Protein AF-A0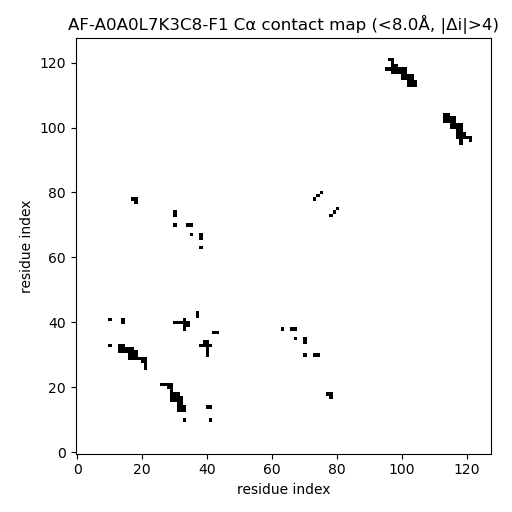A0L7K3C8-F1 (afdb_monomer)

Foldseek 3Di:
DVVVVVVVVVQVQQLDFLFDADPDPPDDGGDTNCCVVPVDNRDPDDPDPDDPPPPCVVVVVVVNVVSVVVNVVCCVVTRVVVVVPPDPPPPVDDDDDQQDKDWDDDPPDPPPDTDIDGRHDDDDDPVD

Secondary structure (DSSP, 8-state):
-HHHHHHHHHHHHHTS-SS---SSTTSPPPP-HHHHHTSSSS---------TT---HHHHHHHHHHHHHHHHHHIIIIIHHHHT------TTSPPP-TT-EEE---TTSPTT---EEE-------TT-

Radius of gyration: 23.5 Å; Cα contacts (8 Å, |Δi|>4): 87; chains: 1; bounding box: 42×39×69 Å

Sequence (128 aa):
MQALDKSLQFIVVNSRPLTHVAVTPEAPEALTPNHLLLGANSHVPAPGAFAEDDEHARQHWRRAQYLADEFWRRWLHEYLPLLQQRREPHTTGEPPRIGDLVLICDNNLPRNTWPRGKVSALHPGADG

Organism: Operophtera brumata (NCBI:txid104452)

Structure (mmCIF, N/CA/C/O backbone):
data_AF-A0A0L7K3C8-F1
#
_entry.id   AF-A0A0L7K3C8-F1
#
loop_
_atom_site.group_PDB
_atom_site.id
_atom_site.type_symbol
_atom_site.label_atom_id
_atom_site.label_alt_id
_atom_site.label_comp_id
_atom_site.label_asym_id
_atom_site.label_entity_id
_atom_site.label_seq_id
_atom_site.pdbx_PDB_ins_code
_atom_site.Cartn_x
_atom_site.Cartn_y
_atom_site.Cartn_z
_atom_site.occupancy
_atom_site.B_iso_or_equiv
_atom_site.auth_seq_id
_atom_site.auth_comp_id
_atom_site.auth_asym_id
_atom_site.auth_atom_id
_atom_site.pdbx_PDB_model_num
ATOM 1 N N . MET A 1 1 ? -17.203 -17.404 -22.786 1.00 46.78 1 MET A N 1
ATOM 2 C CA . MET A 1 1 ? -17.510 -16.080 -22.189 1.00 46.78 1 MET A CA 1
ATOM 3 C C . MET A 1 1 ? -16.977 -15.890 -20.767 1.00 46.78 1 MET A C 1
AT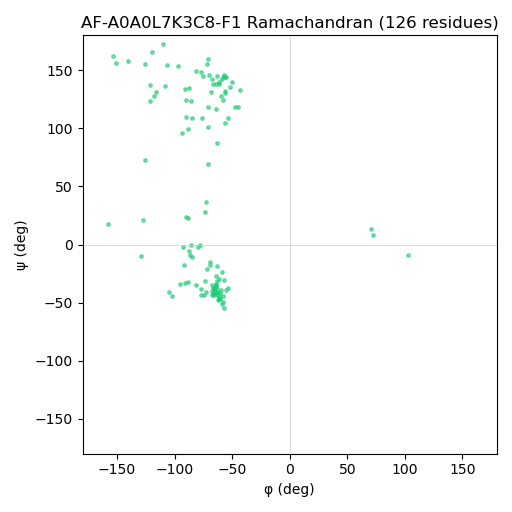OM 5 O O . MET A 1 1 ? -16.515 -14.802 -20.477 1.00 46.78 1 MET A O 1
ATOM 9 N N . GLN A 1 2 ? -16.966 -16.905 -19.894 1.00 44.34 2 GLN A N 1
ATOM 10 C CA . GLN A 1 2 ? -16.601 -16.742 -18.471 1.00 44.34 2 GLN A CA 1
ATOM 11 C C . GLN A 1 2 ? -15.099 -16.492 -18.184 1.00 44.34 2 GLN A C 1
ATOM 13 O O . GLN A 1 2 ? -14.753 -15.964 -17.133 1.00 44.34 2 GLN A O 1
ATOM 18 N N . ALA A 1 3 ? -14.199 -16.859 -19.106 1.00 44.62 3 ALA A N 1
ATOM 19 C CA . ALA A 1 3 ? -12.755 -16.636 -18.959 1.00 44.62 3 ALA A CA 1
ATOM 20 C C . ALA A 1 3 ? -12.337 -15.178 -19.239 1.00 44.62 3 ALA A C 1
ATOM 22 O O . ALA A 1 3 ? -11.507 -14.637 -18.514 1.00 44.62 3 ALA A O 1
ATOM 23 N N . LEU A 1 4 ? -12.964 -14.536 -20.235 1.00 51.06 4 LEU A N 1
ATOM 24 C CA . LEU A 1 4 ? -12.702 -13.141 -20.619 1.00 51.06 4 LEU A CA 1
ATOM 25 C C . LEU A 1 4 ? -13.096 -12.148 -19.514 1.00 51.06 4 LEU A C 1
ATOM 27 O O . LEU A 1 4 ? -12.386 -11.175 -19.280 1.00 51.06 4 LEU A O 1
ATOM 31 N N . ASP A 1 5 ? -14.185 -12.431 -18.797 1.00 56.44 5 ASP A N 1
ATOM 32 C CA . ASP A 1 5 ? -14.663 -11.620 -17.670 1.00 56.44 5 ASP A CA 1
ATOM 33 C C . ASP A 1 5 ? -13.691 -11.675 -16.474 1.00 56.44 5 ASP A C 1
ATOM 35 O O . ASP A 1 5 ? -13.294 -10.646 -15.933 1.00 56.44 5 ASP A O 1
ATOM 39 N N . LYS A 1 6 ? -13.168 -12.862 -16.136 1.00 53.56 6 LYS A N 1
ATOM 40 C CA . LYS A 1 6 ? -12.152 -13.008 -15.075 1.00 53.56 6 LYS A CA 1
ATOM 41 C C . LYS A 1 6 ? -10.829 -12.320 -15.421 1.00 53.56 6 LYS A C 1
ATOM 43 O O . LYS A 1 6 ? -10.231 -11.690 -14.551 1.00 53.56 6 LYS A O 1
ATOM 48 N N . SER A 1 7 ? -10.375 -12.411 -16.675 1.00 55.09 7 SER A N 1
ATOM 49 C CA . SER A 1 7 ? -9.173 -11.692 -17.118 1.00 55.09 7 SER A CA 1
ATOM 50 C C . SER A 1 7 ? -9.375 -10.176 -17.116 1.00 55.09 7 SER A C 1
ATOM 52 O O . SER A 1 7 ? -8.471 -9.449 -16.717 1.00 55.09 7 SER A O 1
ATOM 54 N N . LEU A 1 8 ? -10.565 -9.693 -17.489 1.00 58.31 8 LEU A N 1
ATOM 55 C CA . LEU A 1 8 ? -10.899 -8.269 -17.440 1.00 58.31 8 LEU A CA 1
ATOM 56 C C . LEU A 1 8 ? -10.942 -7.749 -16.001 1.00 58.31 8 LEU A C 1
ATOM 58 O O . LEU A 1 8 ? -10.357 -6.708 -15.722 1.00 58.31 8 LEU A O 1
ATOM 62 N N . GLN A 1 9 ? -11.548 -8.490 -15.070 1.00 59.84 9 GLN A N 1
ATOM 63 C CA . GLN A 1 9 ? -11.547 -8.125 -13.650 1.00 59.84 9 GLN A CA 1
ATOM 64 C C . GLN A 1 9 ? -10.127 -8.061 -13.075 1.00 59.84 9 GLN A C 1
ATOM 66 O O . GLN A 1 9 ? -9.798 -7.117 -12.361 1.00 59.84 9 GLN A O 1
ATOM 71 N N . PHE A 1 10 ? -9.261 -9.014 -13.426 1.00 59.41 10 PHE A N 1
ATOM 72 C CA . PHE A 1 10 ? -7.862 -9.006 -12.996 1.00 59.41 10 PHE A CA 1
ATOM 73 C C . PHE A 1 10 ? -7.090 -7.796 -13.543 1.00 59.41 10 PHE A C 1
ATOM 75 O O . PHE A 1 10 ? -6.371 -7.136 -12.794 1.00 59.41 10 PHE A O 1
ATOM 82 N N . ILE A 1 11 ? -7.275 -7.461 -14.825 1.00 62.78 11 ILE A N 1
ATOM 83 C CA . ILE A 1 11 ? -6.645 -6.286 -15.446 1.00 62.78 11 ILE A CA 1
ATOM 84 C C . ILE A 1 11 ? -7.126 -5.002 -14.766 1.00 62.78 11 ILE A C 1
ATOM 86 O O . ILE A 1 11 ? -6.298 -4.186 -14.373 1.00 62.78 11 ILE A O 1
ATOM 90 N N . VAL A 1 12 ? -8.438 -4.854 -14.564 1.00 65.31 12 VAL A N 1
ATOM 91 C CA . VAL A 1 12 ? -9.053 -3.659 -13.961 1.00 65.31 12 VAL A CA 1
ATOM 92 C C . VAL A 1 12 ? -8.615 -3.454 -12.510 1.00 65.31 12 VAL A C 1
ATOM 94 O O . VAL A 1 12 ? -8.496 -2.317 -12.054 1.00 65.31 12 VAL A O 1
ATOM 97 N N . VAL A 1 13 ? -8.381 -4.533 -11.761 1.00 70.19 13 VAL A N 1
ATOM 98 C CA . VAL A 1 13 ? -7.889 -4.445 -10.380 1.00 70.19 13 VAL A CA 1
ATOM 99 C C . VAL A 1 13 ? -6.410 -4.059 -10.351 1.00 70.19 13 VAL A C 1
ATOM 101 O O . VAL A 1 13 ? -6.028 -3.186 -9.572 1.00 70.19 13 VAL A O 1
ATOM 104 N N . ASN A 1 14 ? -5.586 -4.649 -11.217 1.00 75.56 14 ASN A N 1
ATOM 105 C CA . ASN A 1 14 ? -4.137 -4.448 -11.186 1.00 75.56 14 ASN A CA 1
ATOM 106 C C . ASN A 1 14 ? -3.647 -3.228 -11.975 1.00 75.56 14 ASN A C 1
ATOM 108 O O . ASN A 1 14 ? -2.488 -2.840 -11.845 1.00 75.56 14 ASN A O 1
ATOM 112 N N . SER A 1 15 ? -4.515 -2.584 -12.753 1.00 77.75 15 SER A N 1
ATOM 113 C CA . SER A 1 15 ? -4.234 -1.288 -13.373 1.00 77.75 15 SER A CA 1
ATOM 114 C C . SER A 1 15 ? -4.545 -0.108 -12.445 1.00 77.75 15 SER A C 1
ATOM 116 O O . SER A 1 15 ? -4.377 1.041 -12.846 1.00 77.75 15 SER A O 1
ATOM 118 N N . ARG A 1 16 ? -5.030 -0.354 -11.217 1.00 82.50 16 ARG A N 1
ATOM 119 C CA . ARG A 1 16 ? -5.354 0.721 -10.271 1.00 82.50 16 ARG A CA 1
ATOM 120 C C . ARG A 1 16 ? -4.087 1.435 -9.779 1.00 82.50 16 ARG A C 1
ATOM 122 O O . ARG A 1 16 ? -3.162 0.758 -9.328 1.00 82.50 16 ARG A O 1
ATOM 129 N N . PRO A 1 17 ? -4.057 2.778 -9.801 1.00 86.38 17 PRO A N 1
ATOM 130 C CA . PRO A 1 17 ? -2.966 3.561 -9.231 1.00 86.38 17 PRO A CA 1
ATOM 131 C C . PRO A 1 17 ? -2.787 3.306 -7.729 1.00 86.38 17 PRO A C 1
ATOM 133 O O . PRO A 1 17 ? -3.737 3.404 -6.955 1.00 86.38 17 PRO A O 1
ATOM 136 N N . LEU A 1 18 ? -1.560 2.985 -7.328 1.00 83.25 18 LEU A N 1
ATOM 137 C CA . LEU A 1 18 ? -1.090 2.917 -5.943 1.00 83.25 18 LEU A CA 1
ATOM 138 C C . LEU A 1 18 ? -0.566 4.271 -5.472 1.00 83.25 18 LEU A C 1
ATOM 140 O O . LEU A 1 18 ? -0.681 4.594 -4.293 1.00 83.25 18 LEU A O 1
ATOM 144 N N . THR A 1 19 ? 0.017 5.050 -6.384 1.00 83.00 19 THR A N 1
ATOM 145 C CA . THR A 1 19 ? 0.521 6.397 -6.103 1.00 83.00 19 THR A CA 1
ATOM 146 C C . THR A 1 19 ? -0.332 7.463 -6.783 1.00 83.00 19 THR A C 1
ATOM 148 O O . THR A 1 19 ? -1.273 7.163 -7.523 1.00 83.00 19 THR A O 1
ATOM 151 N N . HIS A 1 20 ? -0.046 8.726 -6.469 1.00 83.19 20 HIS A N 1
ATOM 152 C CA . HIS A 1 20 ? -0.781 9.873 -6.987 1.00 83.19 20 HIS A CA 1
ATOM 153 C C . HIS A 1 20 ? -0.788 9.894 -8.524 1.00 83.19 20 HIS A C 1
ATOM 155 O O . HIS A 1 20 ? 0.258 9.789 -9.163 1.00 83.19 20 HIS A O 1
ATOM 161 N N . VAL A 1 21 ? -1.971 10.089 -9.112 1.00 84.12 21 VAL A N 1
ATOM 162 C CA . VAL A 1 21 ? -2.131 10.279 -10.557 1.00 84.12 21 VAL A CA 1
ATOM 163 C C . VAL A 1 21 ? -1.915 11.749 -10.878 1.00 84.12 21 VAL A C 1
ATOM 165 O O . VAL A 1 21 ? -2.732 12.600 -10.532 1.00 84.12 21 VAL A O 1
ATOM 168 N N . ALA A 1 22 ? -0.793 12.057 -11.519 1.00 80.25 22 ALA A N 1
ATOM 169 C CA . ALA A 1 22 ? -0.513 13.409 -11.970 1.00 80.25 22 ALA A CA 1
ATOM 170 C C . ALA A 1 22 ? -1.421 13.812 -13.146 1.00 80.25 22 ALA A C 1
ATOM 172 O O . ALA A 1 22 ? -1.775 12.991 -13.987 1.00 80.25 22 ALA A O 1
ATOM 173 N N . VAL A 1 23 ? -1.785 15.096 -13.200 1.00 81.00 23 VAL A N 1
ATOM 174 C CA . VAL A 1 23 ? -2.625 15.682 -14.266 1.00 81.00 23 VAL A CA 1
ATOM 175 C C . VAL A 1 23 ? -1.765 16.245 -15.410 1.00 81.00 23 VAL A C 1
ATOM 177 O O . VAL A 1 23 ? -2.250 16.470 -16.514 1.00 81.00 23 VAL A O 1
ATOM 180 N N . THR A 1 24 ? -0.475 16.466 -15.150 1.00 83.94 24 THR A N 1
ATOM 181 C CA . THR A 1 24 ? 0.500 17.013 -16.100 1.00 83.94 24 THR A CA 1
ATOM 182 C C . THR A 1 24 ? 1.142 15.905 -16.944 1.00 83.94 24 THR A C 1
ATOM 184 O O . THR A 1 24 ? 1.581 14.907 -16.368 1.00 83.94 24 THR A O 1
ATOM 187 N N . PRO A 1 25 ? 1.267 16.076 -18.271 1.00 75.50 25 PRO A N 1
ATOM 188 C CA . PRO A 1 25 ? 1.802 15.050 -19.168 1.00 75.50 25 PRO A CA 1
ATOM 189 C C . PRO A 1 25 ? 3.305 14.770 -18.996 1.00 75.50 25 PRO A C 1
ATOM 191 O O . PRO A 1 25 ? 3.775 13.724 -19.431 1.00 75.50 25 PRO A O 1
ATOM 194 N N . GLU A 1 26 ? 4.066 15.662 -18.358 1.00 82.62 26 GLU A N 1
ATOM 195 C CA . GLU A 1 26 ? 5.503 15.482 -18.099 1.00 82.62 26 GLU A CA 1
ATOM 196 C C . GLU A 1 26 ? 5.796 14.684 -16.819 1.00 82.62 26 GLU A C 1
ATOM 198 O O . GLU A 1 26 ? 6.943 14.316 -16.557 1.00 82.62 26 GLU A O 1
ATOM 203 N N . ALA A 1 27 ? 4.779 14.448 -15.987 1.00 80.50 27 ALA A N 1
ATOM 204 C CA . ALA A 1 27 ? 4.951 13.758 -14.719 1.00 80.50 27 ALA A CA 1
ATOM 205 C C . ALA A 1 27 ? 5.088 12.239 -14.914 1.00 80.50 27 ALA A C 1
ATOM 207 O O . ALA A 1 27 ? 4.485 11.671 -15.829 1.00 80.50 27 ALA A O 1
ATOM 208 N N . PRO A 1 28 ? 5.851 11.555 -14.040 1.00 79.38 28 PRO A N 1
ATOM 209 C CA . PRO A 1 28 ? 5.973 10.108 -14.102 1.00 79.38 28 PRO A CA 1
ATOM 210 C C . PRO A 1 28 ? 4.611 9.446 -13.883 1.00 79.38 28 PRO A C 1
ATOM 212 O O . PRO A 1 28 ? 3.829 9.859 -13.024 1.00 79.38 28 PRO A O 1
ATOM 215 N N . GLU A 1 29 ? 4.350 8.386 -14.646 1.00 84.25 29 GLU A N 1
ATOM 216 C CA . GLU A 1 29 ? 3.127 7.599 -14.523 1.00 84.25 29 GLU A CA 1
ATOM 217 C C . GLU A 1 29 ? 2.940 7.072 -13.088 1.00 84.25 29 GLU A C 1
ATOM 219 O O . GLU A 1 29 ? 3.911 6.697 -12.421 1.00 84.25 29 GLU A O 1
ATOM 224 N N . ALA A 1 30 ? 1.694 7.013 -12.611 1.00 86.19 30 ALA A N 1
ATOM 225 C CA . ALA A 1 30 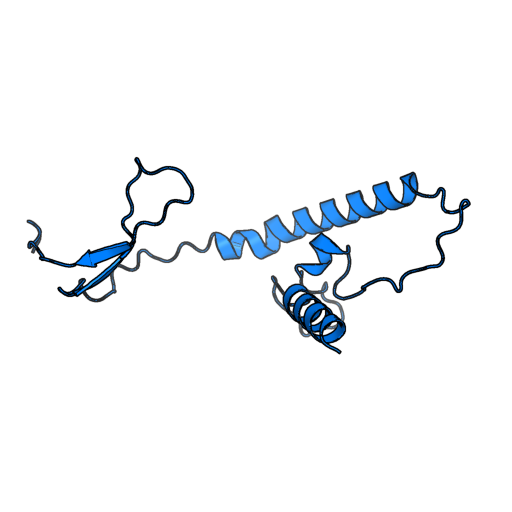? 1.380 6.449 -11.304 1.00 86.19 30 ALA A CA 1
ATOM 226 C C . ALA A 1 30 ? 1.764 4.961 -11.221 1.00 86.19 30 ALA A C 1
ATOM 228 O O . ALA A 1 30 ? 1.502 4.175 -12.132 1.00 86.19 30 ALA A O 1
ATOM 229 N N . LEU A 1 31 ? 2.352 4.552 -10.096 1.00 84.62 31 LEU A N 1
ATOM 230 C CA . LEU A 1 31 ? 2.648 3.143 -9.847 1.00 84.62 31 LEU A CA 1
ATOM 231 C C . LEU A 1 31 ? 1.348 2.341 -9.781 1.00 84.62 31 LEU A C 1
ATOM 233 O O . LEU A 1 31 ? 0.350 2.818 -9.258 1.00 84.62 31 LEU A O 1
ATOM 237 N N . THR A 1 32 ? 1.368 1.102 -10.262 1.00 85.38 32 THR A N 1
ATOM 238 C CA . THR A 1 32 ? 0.210 0.189 -10.284 1.00 85.38 32 THR A CA 1
ATOM 239 C C . THR A 1 32 ? 0.683 -1.224 -9.950 1.00 85.38 32 THR A C 1
ATOM 241 O O . THR A 1 32 ? 1.863 -1.523 -10.160 1.00 85.38 32 THR A O 1
ATOM 244 N N . PRO A 1 33 ? -0.191 -2.128 -9.475 1.00 81.31 33 PRO A N 1
ATOM 245 C CA . PRO A 1 33 ? 0.183 -3.529 -9.292 1.00 81.31 33 PRO A CA 1
ATOM 246 C C . PRO A 1 33 ? 0.688 -4.206 -10.577 1.00 81.31 33 PRO A C 1
ATOM 248 O O . PRO A 1 33 ? 1.556 -5.072 -10.510 1.00 81.31 33 PRO A O 1
ATOM 251 N N . ASN A 1 34 ? 0.220 -3.800 -11.760 1.00 82.06 34 ASN A N 1
ATOM 252 C CA . ASN A 1 34 ? 0.725 -4.331 -13.029 1.00 82.06 34 ASN A CA 1
ATOM 253 C C . ASN A 1 34 ? 2.204 -3.991 -13.278 1.00 82.06 34 ASN A C 1
ATOM 255 O O . ASN A 1 34 ? 2.903 -4.793 -13.893 1.00 82.06 34 ASN A O 1
ATOM 259 N N . HIS A 1 35 ? 2.733 -2.892 -12.730 1.00 81.44 35 HIS A N 1
ATOM 260 C CA . HIS A 1 35 ? 4.176 -2.638 -12.779 1.00 81.44 35 HIS A CA 1
ATOM 261 C C . HIS A 1 35 ? 4.990 -3.734 -12.063 1.00 81.44 35 HIS A C 1
ATOM 263 O O . HIS A 1 35 ? 6.094 -4.038 -12.501 1.00 81.44 35 HIS A O 1
ATOM 269 N N . LEU A 1 36 ? 4.430 -4.385 -11.032 1.00 72.44 36 LEU A N 1
ATOM 270 C CA . LEU A 1 36 ? 5.046 -5.537 -10.359 1.00 72.44 36 LEU A CA 1
ATOM 271 C C . LEU A 1 36 ? 4.907 -6.828 -11.180 1.00 72.44 36 LEU A C 1
ATOM 273 O O . LEU A 1 36 ? 5.844 -7.614 -11.272 1.00 72.44 36 LEU A O 1
ATOM 277 N N . LEU A 1 37 ? 3.719 -7.064 -11.741 1.00 71.38 37 LEU A N 1
ATOM 278 C CA . LEU A 1 37 ? 3.379 -8.330 -12.398 1.00 71.38 37 LEU A CA 1
ATOM 279 C C . LEU A 1 37 ? 3.898 -8.427 -13.836 1.00 71.38 37 LEU A C 1
ATOM 281 O O . LEU A 1 37 ? 4.239 -9.512 -14.297 1.00 71.38 37 LEU A O 1
ATOM 285 N N . LEU A 1 38 ? 3.910 -7.303 -14.550 1.00 73.56 38 LEU A N 1
ATOM 286 C CA . LEU A 1 38 ? 4.096 -7.229 -16.001 1.00 73.56 38 LEU A CA 1
ATOM 287 C C . LEU A 1 38 ? 5.195 -6.234 -16.406 1.00 73.56 38 LEU A C 1
ATOM 289 O O . LEU A 1 38 ? 5.571 -6.186 -17.574 1.00 73.56 38 LEU A O 1
ATOM 293 N N . GLY A 1 39 ? 5.704 -5.423 -15.470 1.00 72.19 39 GLY A N 1
ATOM 294 C CA . GLY A 1 39 ? 6.682 -4.370 -15.762 1.00 72.19 39 GLY A CA 1
ATOM 295 C C . GLY A 1 39 ? 6.102 -3.155 -16.499 1.00 72.19 39 GLY A C 1
ATOM 296 O O . GLY A 1 39 ? 6.862 -2.296 -16.940 1.00 72.19 39 GLY A O 1
ATOM 297 N N . ALA A 1 40 ? 4.777 -3.080 -16.648 1.00 70.50 40 ALA A N 1
ATOM 298 C CA . ALA A 1 40 ? 4.052 -2.000 -17.316 1.00 70.50 40 ALA A CA 1
ATOM 299 C C . ALA A 1 40 ? 2.628 -1.880 -16.752 1.00 70.50 40 ALA A C 1
ATOM 301 O O . ALA A 1 40 ? 2.119 -2.816 -16.146 1.00 70.50 40 ALA A O 1
ATOM 302 N N . ASN A 1 41 ? 1.966 -0.749 -16.978 1.00 69.12 41 ASN A N 1
ATOM 303 C CA . ASN A 1 41 ? 0.651 -0.408 -16.429 1.00 69.12 41 ASN A CA 1
ATOM 304 C C . ASN A 1 41 ? -0.528 -1.302 -16.874 1.00 69.12 41 ASN A C 1
ATOM 306 O O . ASN A 1 41 ? -1.443 -1.549 -16.082 1.00 69.12 41 ASN A O 1
ATOM 310 N N . SER A 1 42 ? -0.545 -1.778 -18.121 1.00 64.81 42 SER A N 1
ATOM 311 C CA . SER A 1 42 ? -1.716 -2.454 -18.697 1.00 64.81 42 SER A CA 1
ATOM 312 C C . SER A 1 42 ? -1.409 -3.373 -19.881 1.00 64.81 42 SER A C 1
ATOM 314 O O . SER A 1 42 ? -2.316 -3.727 -20.632 1.00 64.81 42 SER A O 1
ATOM 316 N N . HIS A 1 43 ? -0.157 -3.783 -20.077 1.00 64.12 43 HIS A N 1
ATOM 317 C CA . HIS A 1 43 ? 0.195 -4.625 -21.216 1.00 64.12 43 HIS A CA 1
ATOM 318 C C . HIS A 1 43 ? 0.150 -6.106 -20.831 1.00 64.12 43 HIS A C 1
ATOM 320 O O . HIS A 1 43 ? 1.122 -6.646 -20.310 1.00 64.12 43 HIS A O 1
ATOM 326 N N . VAL A 1 44 ? -0.965 -6.787 -21.107 1.00 58.47 44 VAL A N 1
ATOM 327 C CA . VAL A 1 44 ? -0.912 -8.245 -21.282 1.00 58.47 44 VAL A CA 1
ATOM 328 C C . VAL A 1 44 ? -0.306 -8.456 -22.667 1.00 58.47 44 VAL A C 1
ATOM 330 O O . VAL A 1 44 ? -0.967 -8.106 -23.647 1.00 58.47 44 VAL A O 1
ATOM 333 N N . PRO A 1 45 ? 0.948 -8.931 -22.799 1.00 56.94 45 PRO A N 1
ATOM 334 C CA . PRO A 1 45 ? 1.472 -9.242 -24.119 1.00 56.94 45 PRO A CA 1
ATOM 335 C C . PRO A 1 45 ? 0.519 -10.240 -24.778 1.00 56.94 45 PRO A C 1
ATOM 337 O O . PRO A 1 45 ? 0.117 -11.225 -24.152 1.00 56.94 45 PRO A O 1
ATOM 340 N N . ALA A 1 46 ? 0.113 -9.962 -26.021 1.00 58.69 46 ALA A N 1
ATOM 341 C CA . ALA A 1 46 ? -0.593 -10.958 -26.814 1.00 58.69 46 ALA A CA 1
ATOM 342 C C . ALA A 1 46 ? 0.256 -12.240 -26.790 1.00 58.69 46 ALA A C 1
ATOM 344 O O . ALA A 1 46 ? 1.478 -12.117 -26.909 1.00 58.69 46 ALA A O 1
ATOM 345 N N . PRO A 1 47 ? -0.331 -13.435 -26.582 1.00 55.69 47 PRO A N 1
ATOM 346 C CA . PRO A 1 47 ? 0.438 -14.671 -26.609 1.00 55.69 47 PRO A CA 1
ATOM 347 C C . PRO A 1 47 ? 1.152 -14.754 -27.961 1.00 55.69 47 PRO A C 1
ATOM 349 O O . PRO A 1 47 ? 0.520 -14.948 -28.999 1.00 55.69 47 PRO A O 1
ATOM 352 N N . GLY A 1 48 ? 2.456 -14.483 -27.943 1.00 57.59 48 GLY A N 1
ATOM 353 C CA . GLY A 1 48 ? 3.300 -14.496 -29.125 1.00 57.59 48 GLY A CA 1
ATOM 354 C C . GLY A 1 48 ? 3.513 -15.928 -29.593 1.00 57.59 48 GLY A C 1
ATOM 355 O O . GLY A 1 48 ? 3.423 -16.871 -28.806 1.00 57.59 48 GLY A O 1
ATOM 356 N N . ALA A 1 49 ? 3.802 -16.098 -30.880 1.00 60.94 49 ALA A N 1
ATOM 357 C CA . ALA A 1 49 ? 4.370 -17.346 -31.362 1.00 60.94 49 ALA A CA 1
ATOM 358 C C . ALA A 1 49 ? 5.815 -17.417 -30.848 1.00 60.94 49 ALA A C 1
ATOM 360 O O . ALA A 1 49 ? 6.679 -16.727 -31.377 1.00 60.94 49 ALA A O 1
ATOM 361 N N . PHE A 1 50 ? 6.040 -18.183 -29.781 1.00 63.09 50 PHE A N 1
ATOM 362 C CA . PHE A 1 50 ? 7.377 -18.418 -29.238 1.00 63.09 50 PHE A CA 1
ATOM 3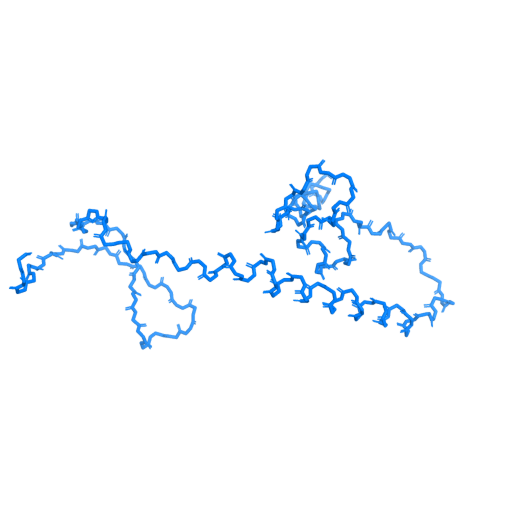63 C C . PHE A 1 50 ? 8.145 -19.321 -30.207 1.00 63.09 50 PHE A C 1
ATOM 365 O O . PHE A 1 50 ? 7.701 -20.439 -30.483 1.00 63.09 50 PHE A O 1
ATOM 372 N N . ALA A 1 51 ? 9.254 -18.827 -30.750 1.00 67.31 51 ALA A N 1
ATOM 373 C CA . ALA A 1 51 ? 10.145 -19.601 -31.610 1.00 67.31 51 ALA A CA 1
ATOM 374 C C . ALA A 1 51 ? 11.319 -20.146 -30.783 1.00 67.31 51 ALA A C 1
ATOM 376 O O . ALA A 1 51 ? 11.696 -19.552 -29.775 1.00 67.31 51 ALA A O 1
ATOM 377 N N . GLU A 1 52 ? 11.930 -21.260 -31.201 1.00 61.03 52 GLU A N 1
ATOM 378 C CA . GLU A 1 52 ? 13.139 -21.783 -30.530 1.00 61.03 52 GLU A CA 1
ATOM 379 C C . GLU A 1 52 ? 14.298 -20.768 -30.532 1.00 61.03 52 GLU A C 1
ATOM 381 O O . GLU A 1 52 ? 15.127 -20.791 -29.627 1.00 61.03 52 GLU A O 1
ATOM 386 N N . ASP A 1 53 ? 14.294 -19.818 -31.474 1.00 60.34 53 ASP A N 1
ATOM 387 C CA . ASP A 1 53 ? 15.285 -18.743 -31.593 1.00 60.34 53 ASP A CA 1
ATOM 388 C C . ASP A 1 53 ? 15.077 -17.571 -30.601 1.00 60.34 53 ASP A C 1
ATOM 390 O O . ASP A 1 53 ? 15.877 -16.633 -30.582 1.00 60.34 53 ASP A O 1
ATOM 394 N N . ASP A 1 54 ? 14.050 -17.600 -29.736 1.00 63.47 54 ASP A N 1
ATOM 395 C CA . ASP A 1 54 ? 13.792 -16.582 -28.694 1.00 63.47 54 ASP A CA 1
ATOM 396 C C . ASP A 1 54 ? 14.793 -16.656 -27.505 1.00 63.47 54 ASP A C 1
ATOM 398 O O . ASP A 1 54 ? 14.464 -16.387 -26.343 1.00 63.47 54 ASP A O 1
ATOM 402 N N . GLU A 1 55 ? 16.067 -16.969 -27.760 1.00 62.72 55 GLU A N 1
ATOM 403 C CA . GLU A 1 55 ? 17.140 -17.141 -26.763 1.00 62.72 55 GLU A CA 1
ATOM 404 C C . GLU A 1 55 ? 17.656 -15.820 -26.143 1.00 62.72 55 GLU A C 1
ATOM 406 O O . GLU A 1 55 ? 18.782 -15.705 -25.652 1.00 62.72 55 GLU A O 1
ATOM 411 N N . HIS A 1 56 ? 16.827 -14.781 -26.064 1.00 66.81 56 HIS A N 1
ATOM 412 C CA . HIS A 1 56 ? 17.188 -13.518 -25.413 1.00 66.81 56 HIS A CA 1
ATOM 413 C C . HIS A 1 56 ? 16.878 -13.497 -23.907 1.00 66.81 56 HIS A C 1
ATOM 415 O O . HIS A 1 56 ? 16.757 -12.422 -23.309 1.00 66.81 56 HIS A O 1
ATOM 421 N N . ALA A 1 57 ? 16.775 -14.660 -23.256 1.00 68.56 57 ALA A N 1
ATOM 422 C CA . ALA A 1 57 ? 16.394 -14.791 -21.846 1.00 68.56 57 ALA A CA 1
ATOM 423 C C . ALA A 1 57 ? 17.262 -13.937 -20.902 1.00 68.56 57 ALA A C 1
ATOM 425 O O . ALA A 1 57 ? 16.753 -13.311 -19.973 1.00 68.56 57 ALA A O 1
ATOM 426 N N . ARG A 1 58 ? 18.572 -13.824 -21.170 1.00 75.56 58 ARG A N 1
ATOM 427 C CA . ARG A 1 58 ? 19.490 -13.012 -20.348 1.00 75.56 58 ARG A CA 1
ATOM 428 C C . ARG A 1 58 ? 19.207 -11.511 -20.450 1.00 75.56 58 ARG A C 1
ATOM 430 O O . ARG A 1 58 ? 19.300 -10.803 -19.448 1.00 75.56 58 ARG A O 1
ATOM 437 N N . GLN A 1 59 ? 18.886 -11.014 -21.643 1.00 76.62 59 GLN A N 1
ATOM 438 C CA . GLN A 1 59 ? 18.578 -9.599 -21.859 1.00 76.62 59 GLN A CA 1
ATOM 439 C C . GLN A 1 59 ? 17.211 -9.241 -21.268 1.00 76.62 59 GLN A C 1
ATOM 441 O O . GLN A 1 59 ? 17.090 -8.219 -20.592 1.00 76.62 59 GLN A O 1
ATOM 446 N N . HIS A 1 60 ? 16.220 -10.120 -21.437 1.00 77.44 60 HIS A N 1
ATOM 447 C CA . HIS A 1 60 ? 14.906 -9.987 -20.809 1.00 77.44 60 HIS A CA 1
ATOM 448 C C . HIS A 1 60 ? 14.999 -10.008 -19.283 1.00 77.44 60 HIS A C 1
ATOM 450 O O . HIS A 1 60 ? 14.431 -9.139 -18.627 1.00 77.44 60 HIS A O 1
ATOM 456 N N . TRP A 1 61 ? 15.784 -10.926 -18.714 1.00 75.69 61 TRP A N 1
ATOM 457 C CA . TRP A 1 61 ? 15.999 -10.990 -17.270 1.00 75.69 61 TRP A CA 1
ATOM 458 C C . TRP A 1 61 ? 16.645 -9.710 -16.730 1.00 75.69 61 TRP A C 1
ATOM 460 O O . TRP A 1 61 ? 16.139 -9.131 -15.774 1.00 75.69 61 TRP A O 1
ATOM 470 N N . ARG A 1 62 ? 17.704 -9.199 -17.377 1.00 80.12 62 ARG A N 1
ATOM 471 C CA . ARG A 1 62 ? 18.332 -7.922 -16.982 1.00 80.12 62 ARG A CA 1
ATOM 472 C C . ARG A 1 62 ? 17.355 -6.748 -17.051 1.00 80.12 62 ARG A C 1
ATOM 474 O O . ARG A 1 62 ? 17.371 -5.894 -16.171 1.00 80.12 62 ARG A O 1
ATOM 481 N N . ARG A 1 63 ? 16.494 -6.714 -18.072 1.00 81.88 63 ARG A N 1
ATOM 482 C CA . ARG A 1 63 ? 15.456 -5.685 -18.201 1.00 81.88 63 ARG A CA 1
ATOM 483 C C . ARG A 1 63 ? 14.405 -5.795 -17.095 1.00 81.88 63 ARG A C 1
ATOM 485 O O . ARG A 1 63 ? 14.028 -4.774 -16.534 1.00 81.88 63 ARG A O 1
ATOM 492 N N . ALA A 1 64 ? 13.982 -7.008 -16.748 1.00 79.12 64 ALA A N 1
ATOM 493 C CA . ALA A 1 64 ? 13.069 -7.245 -15.635 1.00 79.12 64 ALA A CA 1
ATOM 494 C C . ALA A 1 64 ? 13.677 -6.814 -14.289 1.00 79.12 64 ALA A C 1
ATOM 496 O O . ALA A 1 64 ? 12.991 -6.169 -13.505 1.00 79.12 64 ALA A O 1
ATOM 497 N N . GLN A 1 65 ? 14.964 -7.099 -14.046 1.00 83.19 65 GLN A N 1
ATOM 498 C CA . GLN A 1 65 ? 15.668 -6.628 -12.844 1.00 83.19 65 GLN A CA 1
ATOM 499 C C . GLN A 1 65 ? 15.701 -5.096 -12.771 1.00 83.19 65 GLN A C 1
ATOM 501 O O . GLN A 1 65 ? 15.324 -4.534 -11.753 1.00 83.19 65 GLN A O 1
ATOM 506 N N . TYR A 1 66 ? 16.042 -4.417 -13.872 1.00 85.19 66 TYR A N 1
ATOM 507 C CA . TYR A 1 66 ? 16.037 -2.951 -13.921 1.00 85.19 66 TYR A CA 1
ATOM 508 C C . TYR A 1 66 ? 14.659 -2.348 -13.594 1.00 85.19 66 TYR A C 1
ATOM 510 O O . TYR A 1 66 ? 14.561 -1.396 -12.822 1.00 85.19 66 TYR A O 1
ATOM 518 N N . LEU A 1 67 ? 13.584 -2.912 -14.156 1.00 82.19 67 LEU A N 1
ATOM 519 C CA . LEU A 1 67 ? 12.219 -2.461 -13.865 1.00 82.19 67 LEU A CA 1
ATOM 520 C C . LEU A 1 67 ? 11.825 -2.730 -12.406 1.00 82.19 67 LEU A C 1
ATOM 522 O O . LEU A 1 67 ? 11.154 -1.899 -11.796 1.00 82.19 67 LEU A O 1
ATOM 526 N N . ALA A 1 68 ? 12.259 -3.858 -11.837 1.00 80.56 68 ALA A N 1
ATOM 527 C CA . ALA A 1 68 ? 12.035 -4.173 -10.431 1.00 80.56 68 ALA A CA 1
ATOM 528 C C . ALA A 1 68 ? 12.769 -3.194 -9.500 1.00 80.56 68 ALA A C 1
ATOM 530 O O . ALA A 1 68 ? 12.178 -2.736 -8.524 1.00 80.56 68 ALA A O 1
ATOM 531 N N . ASP A 1 69 ? 14.014 -2.829 -9.814 1.00 85.44 69 ASP A N 1
ATOM 532 C CA . ASP A 1 69 ? 14.787 -1.846 -9.044 1.00 85.44 69 ASP A CA 1
ATOM 533 C C . ASP A 1 69 ? 14.105 -0.472 -9.053 1.00 85.44 69 AS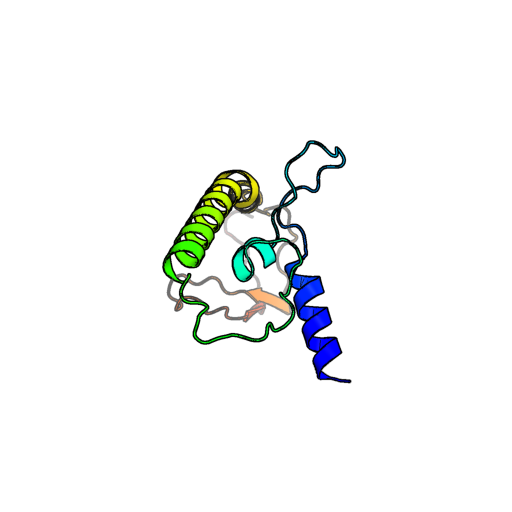P A C 1
ATOM 535 O O . ASP A 1 69 ? 13.930 0.156 -8.006 1.00 85.44 69 ASP A O 1
ATOM 539 N N . GLU A 1 70 ? 13.657 -0.024 -10.228 1.00 86.75 70 GLU A N 1
ATOM 540 C CA . GLU A 1 70 ? 12.944 1.245 -10.381 1.00 86.75 70 GLU A CA 1
ATOM 541 C C . GLU A 1 70 ? 11.607 1.243 -9.629 1.00 86.75 70 GLU A C 1
ATOM 543 O O . GLU A 1 70 ? 11.270 2.212 -8.940 1.00 86.75 70 GLU A O 1
ATOM 548 N N . PHE A 1 71 ? 10.871 0.130 -9.690 1.00 82.44 71 PHE A N 1
ATOM 549 C CA . PHE A 1 71 ? 9.665 -0.063 -8.896 1.00 82.44 71 PHE A CA 1
ATOM 550 C C . PHE A 1 71 ? 9.959 0.044 -7.400 1.00 82.44 71 PHE A C 1
ATOM 552 O O . PHE A 1 71 ? 9.289 0.810 -6.713 1.00 82.44 71 PHE A O 1
ATOM 559 N N . TRP A 1 72 ? 10.953 -0.686 -6.881 1.00 81.06 72 TRP A N 1
ATOM 560 C CA . TRP A 1 72 ? 11.264 -0.681 -5.450 1.00 81.06 72 TRP A CA 1
ATOM 561 C C . TRP A 1 72 ? 11.715 0.691 -4.968 1.00 81.06 72 TRP A C 1
ATOM 563 O O . TRP A 1 72 ? 11.291 1.133 -3.898 1.00 81.06 72 TRP A O 1
ATOM 573 N N . ARG A 1 73 ? 12.499 1.404 -5.780 1.00 88.56 73 ARG A N 1
ATOM 574 C CA . ARG A 1 73 ? 12.878 2.792 -5.516 1.00 88.56 73 ARG A CA 1
ATOM 575 C C . ARG A 1 73 ? 11.634 3.666 -5.357 1.00 88.56 73 ARG A C 1
ATOM 577 O O . ARG A 1 73 ? 11.461 4.306 -4.323 1.00 88.56 73 ARG A O 1
ATOM 584 N N . ARG A 1 74 ? 10.727 3.657 -6.335 1.00 87.62 74 ARG A N 1
ATOM 585 C CA . ARG A 1 74 ? 9.497 4.458 -6.272 1.00 87.62 74 ARG A CA 1
ATOM 586 C C . ARG A 1 74 ? 8.557 4.002 -5.155 1.00 87.62 74 ARG A C 1
ATOM 588 O O . ARG A 1 74 ? 8.008 4.839 -4.455 1.00 87.62 74 ARG A O 1
ATOM 595 N N . TRP A 1 75 ? 8.422 2.702 -4.907 1.00 82.38 75 TRP A N 1
ATOM 596 C CA . TRP A 1 75 ? 7.606 2.157 -3.819 1.00 82.38 75 TRP A CA 1
ATOM 597 C C . TRP A 1 75 ? 8.049 2.689 -2.455 1.00 82.38 75 TRP A C 1
ATOM 599 O O . TRP A 1 75 ? 7.221 3.168 -1.680 1.00 82.38 75 TRP A O 1
ATOM 609 N N . LEU A 1 76 ? 9.353 2.630 -2.169 1.00 85.81 76 LEU A N 1
ATOM 610 C CA . LEU A 1 76 ? 9.916 3.088 -0.899 1.00 85.81 76 LEU A CA 1
ATOM 611 C C . LEU A 1 76 ? 9.735 4.597 -0.692 1.00 85.81 76 LEU A C 1
ATOM 613 O O . LEU A 1 76 ? 9.524 5.024 0.440 1.00 85.81 76 LEU A O 1
ATOM 617 N N . HIS A 1 77 ? 9.800 5.389 -1.763 1.00 86.25 77 HIS A N 1
ATOM 618 C CA . HIS A 1 77 ? 9.722 6.850 -1.688 1.00 86.25 77 HIS A CA 1
ATOM 619 C C . HIS A 1 77 ? 8.300 7.415 -1.807 1.00 86.25 77 HIS A C 1
ATOM 621 O O . HIS A 1 77 ? 8.009 8.443 -1.205 1.00 86.25 77 HIS A O 1
ATOM 627 N N . GLU A 1 78 ? 7.422 6.774 -2.575 1.00 85.94 78 GLU A N 1
ATOM 628 C CA . GLU A 1 78 ? 6.095 7.304 -2.907 1.00 85.94 78 GLU A CA 1
ATOM 629 C C . GLU A 1 78 ? 4.977 6.604 -2.132 1.00 85.94 78 GLU A C 1
ATOM 631 O O . GLU A 1 78 ? 4.042 7.262 -1.686 1.00 85.94 78 GLU A O 1
ATOM 636 N N . TYR A 1 79 ? 5.049 5.279 -1.968 1.00 81.38 79 TYR A N 1
ATOM 637 C CA . TYR A 1 79 ? 3.935 4.497 -1.424 1.00 81.38 79 TYR A CA 1
ATOM 638 C C . TYR A 1 79 ? 4.127 4.102 0.040 1.00 81.38 79 TYR A C 1
ATOM 640 O O . TYR A 1 79 ? 3.212 4.248 0.849 1.00 81.38 79 TYR A O 1
ATOM 648 N N . LEU A 1 80 ? 5.322 3.641 0.418 1.00 81.38 80 LEU A N 1
ATOM 649 C CA . LEU A 1 80 ? 5.615 3.250 1.797 1.00 81.38 80 LEU A CA 1
ATOM 650 C C . LEU A 1 80 ? 5.332 4.374 2.819 1.00 81.38 80 LEU A C 1
ATOM 652 O O . LEU A 1 80 ? 4.759 4.060 3.865 1.00 81.38 80 LEU A O 1
ATOM 656 N N . PRO A 1 81 ? 5.626 5.663 2.544 1.00 83.62 81 PRO A N 1
ATOM 657 C CA . PRO A 1 81 ? 5.281 6.746 3.465 1.00 83.62 81 PRO A CA 1
ATOM 658 C C . PRO A 1 81 ? 3.769 6.903 3.678 1.00 83.62 81 PRO A C 1
ATOM 660 O O . PRO A 1 81 ? 3.346 7.242 4.780 1.00 83.62 81 PRO A O 1
ATOM 663 N N . LEU A 1 82 ? 2.947 6.593 2.666 1.00 79.00 82 LEU A N 1
ATOM 664 C CA . LEU A 1 82 ? 1.483 6.600 2.790 1.00 79.00 82 LEU A CA 1
ATOM 665 C C . LEU A 1 82 ? 0.994 5.490 3.732 1.00 79.00 82 LEU A C 1
ATOM 667 O O . LEU A 1 82 ? 0.046 5.691 4.484 1.00 79.00 82 LEU A O 1
ATOM 671 N N . LEU A 1 83 ? 1.662 4.331 3.740 1.00 76.25 83 LEU A N 1
ATOM 672 C CA . LEU A 1 83 ? 1.361 3.235 4.672 1.00 76.25 83 LEU A CA 1
ATOM 673 C C . LEU A 1 83 ? 1.831 3.534 6.100 1.00 76.25 83 LEU A C 1
ATOM 675 O O . LEU A 1 83 ? 1.231 3.069 7.067 1.00 76.25 83 LEU A O 1
ATOM 679 N N . GLN A 1 84 ? 2.920 4.294 6.227 1.00 66.50 84 GLN A N 1
ATOM 680 C CA . GLN A 1 84 ? 3.469 4.736 7.506 1.00 66.50 84 GLN A CA 1
ATOM 681 C C . GLN A 1 84 ? 2.729 5.926 8.108 1.00 66.50 84 GLN A C 1
ATOM 683 O O . GLN A 1 84 ? 3.082 6.328 9.220 1.00 66.50 84 GLN A O 1
ATOM 688 N N . GLN A 1 85 ? 1.709 6.474 7.433 1.00 59.59 85 GLN A N 1
ATOM 689 C CA . GLN A 1 85 ? 0.814 7.450 8.034 1.00 59.59 85 GLN A CA 1
ATOM 690 C C . GLN A 1 85 ? 0.074 6.760 9.184 1.00 59.59 85 GLN A C 1
ATOM 692 O O . GLN A 1 85 ? -0.984 6.147 9.041 1.00 59.59 85 GLN A O 1
ATOM 697 N N . ARG A 1 86 ? 0.723 6.803 10.348 1.00 55.03 86 ARG A N 1
ATOM 698 C CA . ARG A 1 86 ? 0.246 6.312 11.624 1.00 55.03 86 ARG A CA 1
ATOM 699 C C . ARG A 1 86 ? -1.095 6.991 11.813 1.00 55.03 86 ARG A C 1
ATOM 701 O O . ARG A 1 86 ? -1.135 8.203 12.011 1.00 55.03 86 ARG A O 1
ATOM 708 N N . ARG A 1 87 ? -2.183 6.222 11.705 1.00 59.97 87 ARG A N 1
ATOM 709 C CA . ARG A 1 87 ? -3.469 6.648 12.252 1.00 59.97 87 ARG A CA 1
ATOM 710 C C . ARG A 1 87 ? -3.138 7.194 13.633 1.00 59.97 87 ARG A C 1
ATOM 712 O O . ARG A 1 87 ? -2.581 6.451 14.448 1.00 59.97 87 ARG A O 1
ATOM 719 N N . GLU A 1 88 ? -3.410 8.478 13.861 1.00 61.16 88 GLU A N 1
ATOM 720 C CA . GLU A 1 88 ? -3.484 8.997 15.222 1.00 61.16 88 GLU A CA 1
ATOM 721 C C . GLU A 1 88 ? -4.261 7.953 16.023 1.00 61.16 88 GLU A C 1
ATOM 723 O O . GLU A 1 88 ? -5.243 7.415 15.480 1.00 61.16 88 GLU A O 1
ATOM 728 N N . PRO A 1 89 ? -3.785 7.549 17.216 1.00 56.56 89 PRO A N 1
ATOM 729 C CA . PRO A 1 89 ? -4.528 6.594 18.017 1.00 56.56 89 PRO A CA 1
ATOM 730 C C . PRO A 1 89 ? -5.966 7.102 18.040 1.00 56.56 89 PRO A C 1
ATOM 732 O O . PRO A 1 89 ? -6.202 8.260 18.378 1.00 56.56 89 PRO A O 1
ATOM 735 N N . HIS A 1 90 ? -6.889 6.297 17.505 1.00 56.28 90 HIS A N 1
ATOM 736 C CA . HIS A 1 90 ? -8.301 6.648 17.419 1.00 56.28 90 HIS A CA 1
ATOM 737 C C . HIS A 1 90 ? -8.847 6.597 18.849 1.00 56.28 90 HIS A C 1
ATOM 739 O O . HIS A 1 90 ? -9.589 5.695 19.211 1.00 56.28 90 HIS A O 1
ATOM 745 N N . THR A 1 91 ? -8.429 7.541 19.687 1.00 55.72 91 THR A N 1
ATOM 746 C CA . THR A 1 91 ? -8.901 7.739 21.057 1.00 55.72 91 THR A CA 1
ATOM 747 C C . THR A 1 91 ? -10.104 8.688 21.063 1.00 55.72 91 THR A C 1
ATOM 749 O O . THR A 1 91 ? -10.384 9.358 22.047 1.00 55.72 91 THR A O 1
ATOM 752 N N . THR A 1 92 ? -10.804 8.776 19.934 1.00 58.03 92 THR A N 1
ATOM 753 C CA . THR A 1 92 ? -12.044 9.537 19.732 1.00 58.03 92 THR A CA 1
ATOM 754 C C . THR A 1 92 ? -13.145 8.653 19.140 1.00 58.03 92 THR A C 1
ATOM 756 O O . THR A 1 92 ? -14.086 9.144 18.524 1.00 58.03 92 THR A O 1
ATOM 759 N N . GLY A 1 93 ? -13.030 7.331 19.298 1.00 66.94 93 GLY A N 1
ATOM 760 C CA . GLY A 1 93 ? -14.139 6.410 19.055 1.00 66.94 93 GLY A CA 1
ATOM 761 C C . GLY A 1 93 ? -15.078 6.366 20.259 1.00 66.94 93 GLY A C 1
ATOM 762 O O . GLY A 1 93 ? -14.637 6.536 21.395 1.00 66.94 93 GLY A O 1
ATOM 763 N N . GLU A 1 94 ? -16.367 6.122 20.017 1.00 76.69 94 GLU A N 1
ATOM 764 C CA . GLU A 1 94 ? -17.291 5.779 21.100 1.00 76.69 94 GLU A CA 1
ATOM 765 C C . GLU A 1 94 ? -16.770 4.556 21.875 1.00 76.69 94 GLU A C 1
ATOM 767 O O . GLU A 1 94 ? -16.186 3.649 21.267 1.00 76.69 94 GLU A O 1
ATOM 772 N N . PRO A 1 95 ? -16.976 4.501 23.203 1.00 80.94 95 PRO A N 1
ATOM 773 C CA . PRO A 1 95 ? -16.617 3.323 23.972 1.00 80.94 95 PRO A CA 1
ATOM 774 C C . PRO A 1 95 ? -17.359 2.092 23.426 1.00 80.94 95 PRO A C 1
ATOM 776 O O . PRO A 1 95 ? -18.519 2.207 23.011 1.00 80.94 95 PRO A O 1
ATOM 779 N N . PRO A 1 96 ? -16.716 0.911 23.434 1.00 86.19 96 PRO A N 1
ATOM 780 C CA . PRO A 1 96 ? -17.346 -0.318 22.975 1.00 86.19 96 PRO A CA 1
ATOM 781 C C . PRO A 1 96 ? -18.605 -0.598 23.793 1.00 86.19 96 PRO A C 1
ATOM 783 O O . PRO A 1 96 ? -18.636 -0.367 25.003 1.00 86.19 96 PRO A O 1
ATOM 786 N N . ARG A 1 97 ? -19.642 -1.117 23.140 1.00 91.00 97 ARG A N 1
ATOM 787 C CA . ARG A 1 97 ? -20.926 -1.451 23.760 1.00 91.00 97 ARG A CA 1
ATOM 788 C C . ARG A 1 97 ? -21.074 -2.960 23.887 1.00 91.00 97 ARG A C 1
ATOM 790 O O . ARG A 1 97 ? 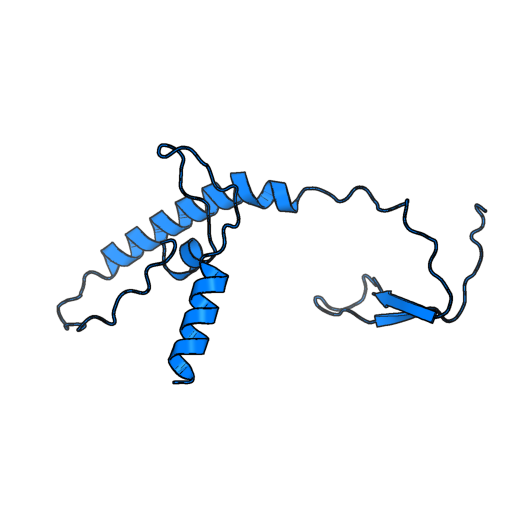-20.505 -3.736 23.118 1.00 91.00 97 ARG A O 1
ATOM 797 N N . ILE A 1 98 ? -21.879 -3.392 24.858 1.00 93.62 98 ILE A N 1
ATOM 798 C CA . ILE A 1 98 ? -22.255 -4.804 24.973 1.00 93.62 98 ILE A CA 1
ATOM 799 C C . ILE A 1 98 ? -22.936 -5.224 23.670 1.00 93.62 98 ILE A C 1
ATOM 801 O O . ILE A 1 98 ? -23.927 -4.634 23.246 1.00 93.62 98 ILE A O 1
ATOM 805 N N . GLY A 1 99 ? -22.400 -6.269 23.053 1.00 91.88 99 GLY A N 1
ATOM 806 C CA . GLY A 1 99 ? -22.880 -6.817 21.798 1.00 91.88 99 GLY A CA 1
ATOM 807 C C . GLY A 1 99 ? -22.064 -6.450 20.561 1.00 91.88 99 GLY A C 1
ATOM 808 O O . GLY A 1 99 ? -22.292 -7.076 19.523 1.00 91.88 99 GLY A O 1
ATOM 809 N N . ASP A 1 100 ? -21.099 -5.537 20.669 1.00 90.94 100 ASP A N 1
ATOM 810 C CA . ASP A 1 100 ? -20.231 -5.170 19.550 1.00 90.94 100 ASP A CA 1
ATOM 811 C C . ASP A 1 100 ? -19.301 -6.323 19.157 1.00 90.94 100 ASP A C 1
ATOM 813 O O . ASP A 1 100 ? -18.800 -7.066 20.008 1.00 90.94 100 ASP A O 1
ATOM 817 N N . LEU A 1 101 ? -19.064 -6.468 17.850 1.00 91.50 101 LEU A N 1
ATOM 818 C CA . LEU A 1 101 ? -18.081 -7.401 17.308 1.00 91.50 101 LEU A CA 1
ATOM 819 C C . LEU A 1 101 ? -16.705 -6.740 17.289 1.00 91.50 101 LEU A C 1
ATOM 821 O O . LEU A 1 101 ? -16.514 -5.702 16.659 1.00 91.50 101 LEU A O 1
ATOM 825 N N . VAL A 1 102 ? -15.740 -7.375 17.942 1.00 90.00 102 VAL A N 1
ATOM 826 C CA . VAL A 1 102 ? -14.382 -6.853 18.118 1.00 90.00 102 VAL A CA 1
ATOM 827 C C . VAL A 1 102 ? -13.343 -7.850 17.621 1.00 90.00 102 VAL A C 1
ATOM 829 O O . VAL A 1 102 ? -13.586 -9.057 17.577 1.00 90.00 102 VAL A O 1
ATOM 832 N N . LEU A 1 103 ? -12.168 -7.348 17.249 1.00 89.69 103 LEU A N 1
ATOM 833 C CA . LEU A 1 103 ? -10.984 -8.173 17.016 1.00 89.69 103 LEU A CA 1
ATOM 834 C C . LEU A 1 103 ? -10.196 -8.294 18.319 1.00 89.69 103 LEU A C 1
ATOM 836 O O . LEU A 1 103 ? -9.970 -7.301 19.005 1.00 89.69 103 LEU A O 1
ATOM 840 N N . ILE A 1 104 ? -9.782 -9.513 18.649 1.00 88.12 104 ILE A N 1
ATOM 841 C CA . ILE A 1 104 ? -8.978 -9.792 19.836 1.00 88.12 104 ILE A CA 1
ATOM 842 C C . ILE A 1 104 ? -7.505 -9.676 19.440 1.00 88.12 104 ILE A C 1
ATOM 844 O O . ILE A 1 104 ? -6.982 -10.512 18.703 1.00 88.12 104 ILE A O 1
ATOM 848 N N . CYS A 1 105 ? -6.849 -8.624 19.927 1.00 83.25 105 CYS A N 1
ATOM 849 C CA . CYS A 1 105 ? -5.409 -8.437 19.787 1.00 83.25 105 CYS A CA 1
ATOM 850 C C . CYS A 1 105 ? -4.694 -9.113 20.963 1.00 83.25 105 CYS A C 1
ATOM 852 O O . CYS A 1 105 ? -4.621 -8.543 22.048 1.00 83.25 105 CYS A O 1
ATOM 854 N N . ASP A 1 106 ? -4.170 -10.317 20.742 1.00 85.00 106 ASP A N 1
ATOM 855 C CA . ASP A 1 106 ? -3.325 -11.033 21.702 1.00 85.00 106 ASP A CA 1
ATOM 856 C C . ASP A 1 106 ? -1.963 -11.338 21.060 1.00 85.00 106 ASP A C 1
ATOM 858 O O . ASP A 1 106 ? -1.878 -11.956 19.997 1.00 85.00 106 ASP A O 1
ATOM 862 N N . ASN A 1 107 ? -0.891 -10.877 21.711 1.00 83.69 107 ASN A N 1
ATOM 863 C CA . ASN A 1 107 ? 0.487 -11.014 21.237 1.00 83.69 107 ASN A CA 1
ATOM 864 C C . ASN A 1 107 ? 1.003 -12.461 21.274 1.00 83.69 107 ASN A C 1
ATOM 866 O O . ASN A 1 107 ? 2.022 -12.751 20.651 1.00 83.69 107 ASN A O 1
ATOM 870 N N . ASN A 1 108 ? 0.317 -13.362 21.979 1.00 89.81 108 ASN A N 1
ATOM 871 C CA . ASN A 1 108 ? 0.664 -14.780 22.039 1.00 89.81 108 ASN A CA 1
ATOM 872 C C . ASN A 1 108 ? 0.036 -15.602 20.903 1.00 89.81 108 ASN A C 1
ATOM 874 O O . ASN A 1 108 ? 0.323 -16.794 20.774 1.00 89.81 108 ASN A O 1
ATOM 878 N N . LEU A 1 109 ? -0.819 -14.998 20.073 1.00 85.06 109 LEU A N 1
ATOM 879 C CA . LEU A 1 109 ? -1.431 -15.692 18.946 1.00 85.06 109 LEU A CA 1
ATOM 880 C C . LEU A 1 109 ? -0.434 -15.879 17.790 1.00 85.06 109 LEU A C 1
ATOM 882 O O . LEU A 1 109 ? 0.366 -14.983 17.501 1.00 85.06 109 LEU A O 1
ATOM 886 N N . PRO A 1 110 ? -0.504 -17.007 17.055 1.00 87.69 110 PRO A N 1
ATOM 887 C CA . PRO A 1 110 ? 0.278 -17.188 15.841 1.00 87.69 110 PRO A CA 1
ATOM 888 C C . PRO A 1 110 ? 0.001 -16.076 14.826 1.00 87.69 110 PRO A C 1
ATOM 890 O O . PRO A 1 110 ? -1.136 -15.612 14.678 1.00 87.69 110 PRO A O 1
ATOM 893 N N . ARG A 1 111 ? 1.033 -15.696 14.063 1.00 80.31 111 ARG A N 1
ATOM 894 C CA . ARG A 1 111 ? 0.917 -14.724 12.966 1.00 80.31 111 ARG A CA 1
ATOM 895 C C . ARG A 1 111 ? -0.250 -15.099 12.039 1.00 80.31 111 ARG A C 1
ATOM 897 O O . ARG A 1 111 ? -0.420 -16.267 11.710 1.00 80.31 111 ARG A O 1
ATOM 904 N N . ASN A 1 112 ? -1.002 -14.094 11.584 1.00 78.94 112 ASN A N 1
ATOM 905 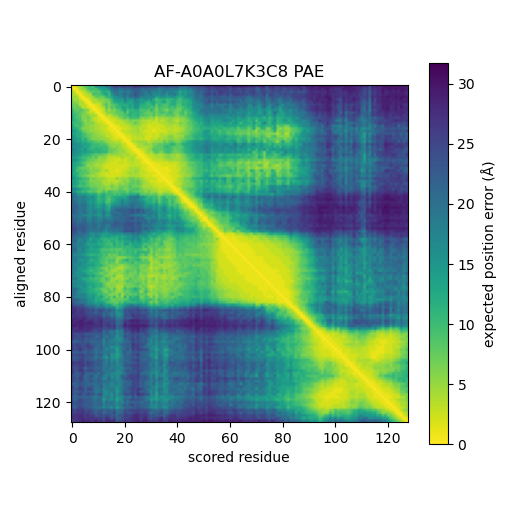C CA . ASN A 1 112 ? -2.199 -14.222 10.735 1.00 78.94 112 ASN A CA 1
ATOM 906 C C 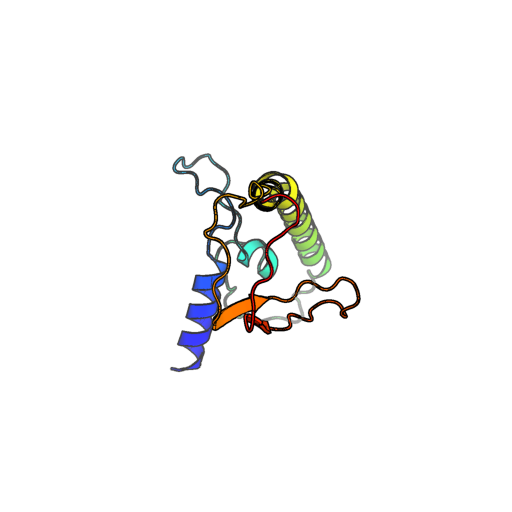. ASN A 1 112 ? -3.441 -14.822 11.420 1.00 78.94 112 ASN A C 1
ATOM 908 O O . ASN A 1 112 ? -4.414 -15.139 10.737 1.00 78.94 112 ASN A O 1
ATOM 912 N N . THR A 1 113 ? -3.450 -14.928 12.749 1.00 80.00 113 THR A N 1
ATOM 913 C CA . THR A 1 113 ? -4.662 -15.271 13.503 1.00 80.00 113 THR A CA 1
ATOM 914 C C . THR A 1 113 ? -5.404 -13.995 13.880 1.00 80.00 113 THR A C 1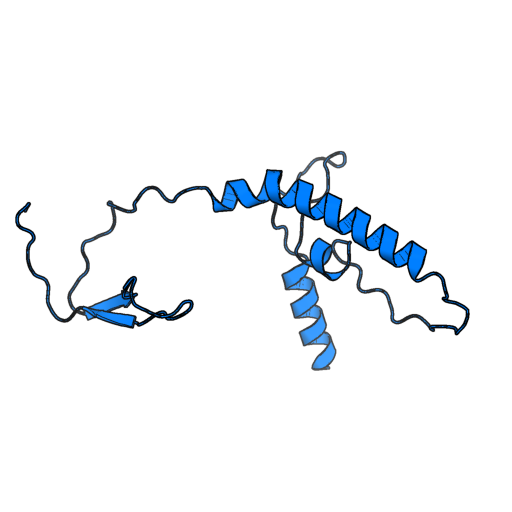
ATOM 916 O O . THR A 1 113 ? -4.840 -13.114 14.522 1.00 80.00 113 THR A O 1
ATOM 919 N N . TRP A 1 114 ? -6.678 -13.906 13.498 1.00 86.69 114 TRP A N 1
ATOM 920 C CA . TRP A 1 114 ? -7.531 -12.742 13.759 1.00 86.69 114 TRP A CA 1
ATOM 921 C C . TRP A 1 114 ? -8.814 -13.183 14.473 1.00 86.69 114 TRP A C 1
ATOM 923 O O . TRP A 1 114 ? -9.876 -13.255 13.841 1.00 86.69 114 TRP A O 1
ATOM 933 N N . PRO A 1 115 ? -8.731 -13.555 15.765 1.00 89.62 115 PRO A N 1
ATOM 934 C CA . PRO A 1 115 ? -9.895 -14.008 16.501 1.00 89.62 115 PRO A CA 1
ATOM 935 C C . PRO A 1 115 ? -10.877 -12.855 16.670 1.00 89.62 115 PRO A C 1
ATOM 937 O O . PRO A 1 115 ? -10.501 -11.713 16.940 1.00 89.62 115 PRO A O 1
ATOM 940 N N . ARG A 1 116 ? -12.158 -13.168 16.495 1.00 92.19 116 ARG A N 1
ATOM 941 C CA . ARG A 1 116 ? -13.255 -12.216 16.654 1.00 92.19 116 ARG A CA 1
ATOM 942 C C . ARG A 1 116 ? -14.013 -12.559 17.923 1.00 92.19 116 ARG A C 1
ATOM 944 O O . ARG A 1 116 ? -14.291 -13.729 18.176 1.00 92.19 116 ARG A O 1
ATOM 951 N N . GLY A 1 117 ? -14.345 -11.540 18.696 1.00 92.50 117 GLY A N 1
ATOM 952 C CA . GLY A 1 117 ? -15.143 -11.646 19.906 1.00 92.50 117 GLY A CA 1
ATOM 953 C C . GLY A 1 117 ? -16.415 -10.819 19.799 1.00 92.50 117 GLY A C 1
ATOM 954 O O . GLY A 1 117 ? -16.542 -9.953 18.934 1.00 92.50 117 GLY A O 1
ATOM 955 N N . LYS A 1 118 ? -17.348 -11.082 20.709 1.00 95.44 118 LYS A N 1
ATOM 956 C CA . LYS A 1 118 ? -18.489 -10.211 20.974 1.00 95.44 118 LYS A CA 1
ATOM 957 C C . LYS A 1 118 ? -18.363 -9.700 22.402 1.00 95.44 118 LYS A C 1
ATOM 959 O O . LYS A 1 118 ? -18.136 -10.505 23.304 1.00 95.44 118 LYS A O 1
ATOM 964 N N . VAL A 1 119 ? -18.502 -8.395 22.611 1.00 93.81 119 VAL A N 1
ATOM 965 C CA . VAL A 1 119 ? -18.439 -7.808 23.957 1.00 93.81 119 VAL A CA 1
ATOM 966 C C . VAL A 1 119 ? -19.614 -8.338 24.779 1.00 93.81 119 VAL A C 1
ATOM 968 O O . VAL A 1 119 ? -20.771 -8.102 24.434 1.00 93.81 119 VAL A O 1
ATOM 971 N N . SER A 1 120 ? -19.330 -9.081 25.847 1.00 94.69 120 SER A N 1
ATOM 972 C CA . SER A 1 120 ? -20.349 -9.650 26.739 1.00 94.69 120 SER A CA 1
ATOM 973 C C . SER A 1 120 ? -20.614 -8.778 27.965 1.00 94.69 120 SER A C 1
ATOM 975 O O . SER A 1 120 ? -21.747 -8.706 28.430 1.00 94.69 120 SER A O 1
ATOM 977 N N . ALA A 1 121 ? -19.584 -8.101 28.468 1.00 91.06 121 ALA A N 1
ATOM 978 C CA . ALA A 1 121 ? -19.646 -7.219 29.623 1.00 91.06 121 ALA A CA 1
ATOM 979 C C . ALA A 1 121 ? -18.596 -6.107 29.496 1.00 91.06 121 ALA A C 1
ATOM 981 O O . ALA A 1 121 ? -17.590 -6.269 28.804 1.00 91.06 121 ALA A O 1
ATOM 982 N N . LEU A 1 122 ? -18.843 -4.986 30.175 1.00 89.31 122 LEU A N 1
ATOM 983 C CA . LEU A 1 122 ? -17.924 -3.855 30.284 1.00 89.31 122 LEU A CA 1
ATOM 984 C C . LEU A 1 122 ? -17.617 -3.619 31.760 1.00 89.31 122 LEU A C 1
ATOM 986 O O . LEU A 1 122 ? -18.522 -3.650 32.595 1.00 89.31 122 LEU A O 1
ATOM 990 N N . HIS A 1 123 ? -16.348 -3.369 32.065 1.00 87.00 123 HIS A N 1
ATOM 991 C CA . HIS A 1 123 ? -15.887 -3.047 33.409 1.00 87.00 123 HIS A CA 1
ATOM 992 C C . HIS A 1 123 ? -15.278 -1.641 33.387 1.00 87.00 123 HIS A C 1
ATOM 994 O O . HIS A 1 123 ? -14.439 -1.382 32.522 1.00 87.00 123 HIS A O 1
ATOM 1000 N N . PRO A 1 124 ? -15.695 -0.729 34.282 1.00 82.81 124 PRO A N 1
ATOM 1001 C CA . PRO A 1 124 ? -15.123 0.610 34.341 1.00 82.81 124 PRO A CA 1
ATOM 1002 C C . PRO A 1 124 ? -13.639 0.536 34.721 1.00 82.81 124 PRO A C 1
ATOM 1004 O O . PRO A 1 124 ? -13.251 -0.251 35.588 1.00 82.81 124 PRO A O 1
ATOM 1007 N N . GLY A 1 125 ? -12.815 1.340 34.048 1.00 80.81 125 GLY A N 1
ATOM 1008 C CA . GLY A 1 125 ? -11.407 1.503 34.400 1.00 80.81 125 GLY A CA 1
ATOM 1009 C C . GLY A 1 125 ? -11.255 2.286 35.704 1.00 80.81 125 GLY A C 1
ATOM 1010 O O . GLY A 1 125 ? -12.159 3.013 36.108 1.00 80.81 125 GLY A O 1
ATOM 1011 N N . ALA A 1 126 ? -10.102 2.160 36.361 1.00 75.12 126 ALA A N 1
ATOM 1012 C CA . ALA A 1 126 ? -9.811 2.917 37.583 1.00 75.12 126 ALA A CA 1
ATOM 1013 C C . ALA A 1 126 ? -9.763 4.443 37.354 1.00 75.12 126 ALA A C 1
ATOM 1015 O O . ALA A 1 126 ? -9.902 5.206 38.307 1.00 75.12 126 ALA A O 1
ATOM 1016 N N . ASP A 1 127 ? -9.602 4.865 36.099 1.00 74.12 127 ASP A N 1
ATOM 1017 C CA . ASP A 1 127 ? -9.342 6.253 35.715 1.00 74.12 127 ASP A CA 1
ATOM 1018 C C . ASP A 1 127 ? -10.614 7.061 35.382 1.00 74.12 127 ASP A C 1
ATOM 1020 O O . ASP A 1 127 ? -10.510 8.265 35.151 1.00 74.12 127 ASP A O 1
ATOM 1024 N N . GLY A 1 128 ? -11.802 6.434 35.431 1.00 53.62 128 GLY A N 1
ATOM 1025 C CA . GLY A 1 128 ? -13.101 7.082 35.176 1.00 53.62 128 GLY A CA 1
ATOM 1026 C C . GLY A 1 128 ? -13.522 7.087 33.714 1.00 53.62 128 GLY A C 1
ATOM 1027 O O . GLY A 1 128 ? -12.859 7.766 32.903 1.00 53.62 128 GLY A O 1
#

Mean predicted aligned error: 15.1 Å

InterPro domains:
  IPR040676 Domain of unknown function DUF5641 [PF18701] (60-128)

Solvent-accessible surface area (backbone atoms only — not comparable to full-atom values): 8296 Å² total; per-residue (Å²): 117,76,64,62,54,54,53,49,53,53,49,63,61,28,46,40,66,71,37,74,76,65,91,54,90,86,52,74,80,45,48,26,55,19,40,77,77,62,66,36,58,80,66,76,74,71,89,68,89,83,54,93,83,67,74,53,58,70,62,52,50,54,51,53,51,53,47,50,52,54,48,51,54,47,39,60,70,61,40,48,57,65,72,62,58,68,71,68,80,78,86,80,62,80,81,88,51,77,66,41,80,43,76,58,91,56,93,86,56,62,90,93,65,77,51,73,46,62,39,80,75,86,76,86,62,95,85,116

pLDDT: mean 75.64, std 12.54, range [44.34, 95.44]